Protein AF-A0A354ZHZ9-F1 (afdb_monomer_lite)

Sequence (145 aa):
HIATLGSMESIRPDTGKQEETGAVLSLEALVEPGRGYVSAEKNKRPDQPIGVIPMDSIFTPVERVNYKVENARVGGVTDYDRLVLEVWTFGTMRPKEAVSSAAGMMTDLLRLFINLSQEEEAPEAEAQPVQDKHERVMEMTIEEL

Foldseek 3Di:
DWDDWDFDFDDDPDDPDDDDDRDTDTDTDDDDADDAKDAQVNQDDPPDDPPDRRHIDGNDQWDDKDKDWDFDDDPNDGPDIDIDMDTDGPPPDDPVVVVVVVVVVVVVVVVVVVVVVVVVPPDPPPDDDPPPVVVVVVPDDPVVD

Secondary structure (DSSP, 8-state):
-EEEEEEEE-------S------EEEEEEE-----EEE-HHHH--TTPPTT-----EEE-SEEEEEEEEEEEEETTEEEEEEEEEEEEE-SSS-HHHHHHHHHHHHHHHHHHHHHHHHSS------------HHHHHHSS-GGG-

Radius of gyration: 34.67 Å; chains: 1; bounding box: 53×74×109 Å

Structure (mmCIF, N/CA/C/O backbone):
data_AF-A0A354ZHZ9-F1
#
_entry.id   AF-A0A354ZHZ9-F1
#
loop_
_atom_site.group_PDB
_atom_site.id
_atom_site.type_symbol
_atom_site.label_atom_id
_atom_site.label_alt_id
_atom_site.label_comp_id
_atom_site.label_asym_id
_atom_site.label_entity_id
_atom_site.label_seq_id
_atom_site.pdbx_PDB_ins_code
_atom_site.Cartn_x
_atom_site.Cartn_y
_atom_site.Cartn_z
_atom_site.occupancy
_atom_site.B_iso_or_equiv
_atom_site.auth_seq_id
_atom_site.auth_comp_id
_atom_site.auth_asym_id
_atom_site.auth_atom_id
_atom_site.pdbx_PDB_model_num
ATOM 1 N N . HIS A 1 1 ? 7.185 -11.133 -14.084 1.00 41.47 1 HIS A N 1
ATOM 2 C CA . HIS A 1 1 ? 6.244 -11.311 -15.209 1.00 41.47 1 HIS A CA 1
ATOM 3 C C . HIS A 1 1 ? 6.557 -10.213 -16.212 1.00 41.47 1 HIS A C 1
ATOM 5 O O . HIS A 1 1 ? 6.549 -9.058 -15.820 1.00 41.47 1 HIS A O 1
ATOM 11 N N . ILE A 1 2 ? 6.903 -10.543 -17.458 1.00 33.69 2 ILE A N 1
ATOM 12 C CA . ILE A 1 2 ? 7.107 -9.524 -18.498 1.00 33.69 2 ILE A CA 1
ATOM 13 C C . ILE A 1 2 ? 5.714 -9.112 -18.980 1.00 33.69 2 ILE A C 1
ATOM 15 O O . ILE A 1 2 ? 4.947 -9.966 -19.425 1.00 33.69 2 ILE A O 1
ATOM 19 N N . ALA A 1 3 ? 5.354 -7.843 -18.794 1.00 39.28 3 ALA A N 1
ATOM 20 C CA . ALA A 1 3 ? 4.105 -7.292 -19.298 1.00 39.28 3 ALA A CA 1
ATOM 21 C C . ALA A 1 3 ? 4.392 -6.655 -20.667 1.00 39.28 3 ALA A C 1
ATOM 23 O O . ALA A 1 3 ? 4.913 -5.551 -20.774 1.00 39.28 3 ALA A O 1
ATOM 24 N N . THR A 1 4 ? 4.079 -7.400 -21.716 1.00 42.09 4 THR A N 1
ATOM 25 C CA . THR A 1 4 ? 4.127 -7.005 -23.133 1.00 42.09 4 THR A CA 1
ATOM 26 C C . THR A 1 4 ? 2.685 -6.661 -23.557 1.00 42.09 4 THR A C 1
ATOM 28 O O . THR A 1 4 ? 1.767 -7.301 -23.053 1.00 42.09 4 THR A O 1
ATOM 31 N N . LEU A 1 5 ? 2.306 -5.738 -24.448 1.00 42.00 5 LEU A N 1
ATOM 32 C CA . LEU A 1 5 ? 2.907 -4.713 -25.313 1.00 42.00 5 LEU A CA 1
ATOM 33 C C . LEU A 1 5 ? 1.776 -3.678 -25.476 1.00 42.00 5 LEU A C 1
ATOM 35 O O . LEU A 1 5 ? 0.655 -4.060 -25.816 1.00 42.00 5 LEU A O 1
ATOM 39 N N . GLY A 1 6 ? 2.035 -2.394 -25.255 1.00 43.81 6 GLY A N 1
ATOM 40 C CA . GLY A 1 6 ? 1.110 -1.346 -25.687 1.00 43.81 6 GLY A CA 1
ATOM 41 C C . GLY A 1 6 ? 1.560 -0.821 -27.044 1.00 43.81 6 GLY A C 1
ATOM 42 O O . GLY A 1 6 ? 2.564 -0.119 -27.103 1.00 43.81 6 GLY A O 1
ATOM 43 N N . SER A 1 7 ? 0.856 -1.147 -28.131 1.00 42.12 7 SER A N 1
ATOM 44 C CA . SER A 1 7 ? 1.023 -0.435 -29.403 1.00 42.12 7 SER A CA 1
ATOM 45 C C . SER A 1 7 ? 0.154 0.818 -29.354 1.00 42.12 7 SER A C 1
ATOM 47 O O . SER A 1 7 ? -1.070 0.725 -29.457 1.00 42.12 7 SER A O 1
ATOM 49 N N . MET A 1 8 ? 0.768 1.982 -29.153 1.00 50.28 8 MET A N 1
ATOM 50 C CA . MET A 1 8 ? 0.054 3.256 -29.215 1.00 50.28 8 MET A CA 1
ATOM 51 C C . MET A 1 8 ? 0.346 3.911 -30.562 1.00 50.28 8 MET A C 1
ATOM 53 O O . MET A 1 8 ? 1.458 4.376 -30.810 1.00 50.28 8 MET A O 1
ATOM 57 N N . GLU A 1 9 ? -0.654 3.934 -31.440 1.00 43.75 9 GLU A N 1
ATOM 58 C CA . GLU A 1 9 ? -0.612 4.729 -32.663 1.00 43.75 9 GLU A CA 1
ATOM 59 C C . GLU A 1 9 ? -0.908 6.188 -32.291 1.00 43.75 9 GLU A C 1
ATOM 61 O O . GLU A 1 9 ? -1.989 6.522 -31.802 1.00 43.75 9 GLU A O 1
ATOM 66 N N . SER A 1 10 ? 0.090 7.059 -32.436 1.00 44.00 10 SER A N 1
ATOM 67 C CA . SER A 1 10 ? -0.062 8.483 -32.143 1.00 44.00 10 SER A CA 1
ATOM 68 C C . SER A 1 10 ? -0.716 9.181 -33.330 1.00 44.00 10 SER A C 1
ATOM 70 O O . SER A 1 10 ? -0.060 9.466 -34.330 1.00 44.00 10 SER A O 1
ATOM 72 N N . ILE A 1 11 ? -2.007 9.492 -33.213 1.00 49.97 11 ILE A N 1
ATOM 73 C CA . ILE A 1 11 ? -2.666 10.457 -34.095 1.00 49.97 11 ILE A CA 1
ATOM 74 C C . ILE A 1 11 ? -2.484 11.830 -33.445 1.00 49.97 11 ILE A C 1
ATOM 76 O O . ILE A 1 11 ? -3.142 12.139 -32.453 1.00 49.97 11 ILE A O 1
ATOM 80 N N . ARG A 1 12 ? -1.563 12.653 -33.963 1.00 47.69 12 ARG A N 1
ATOM 81 C CA . ARG A 1 12 ? -1.418 14.051 -33.520 1.00 47.69 12 ARG A CA 1
ATOM 82 C C . ARG A 1 12 ? -2.640 14.863 -33.970 1.00 47.69 12 ARG A C 1
ATOM 84 O O . ARG A 1 12 ? -2.844 14.977 -35.179 1.00 47.69 12 ARG A O 1
ATOM 91 N N . PRO A 1 13 ? -3.407 15.498 -33.067 1.00 51.00 13 PRO A N 1
ATOM 92 C CA . PRO A 1 13 ? -4.312 16.561 -33.455 1.00 51.00 13 PRO A CA 1
ATOM 93 C C . PRO A 1 13 ? -3.529 17.882 -33.493 1.00 51.00 13 PRO A C 1
ATOM 95 O O . PRO A 1 13 ? -2.846 18.234 -32.536 1.00 51.00 13 PRO A O 1
ATOM 98 N N . ASP A 1 14 ? -3.657 18.601 -34.605 1.00 54.22 14 ASP A N 1
ATOM 99 C CA . ASP A 1 14 ? -3.269 20.007 -34.785 1.00 54.22 14 ASP A CA 1
ATOM 100 C C . ASP A 1 14 ? -1.780 20.344 -34.981 1.00 54.22 14 ASP A C 1
ATOM 102 O O . ASP A 1 14 ? -1.116 20.946 -34.146 1.00 54.22 14 ASP A O 1
ATOM 106 N N . THR A 1 15 ? -1.260 20.079 -36.176 1.00 47.22 15 THR A N 1
ATOM 107 C CA . THR A 1 15 ? -0.337 21.042 -36.801 1.00 47.22 15 THR A CA 1
ATOM 108 C C . THR A 1 15 ? -0.547 21.001 -38.309 1.00 47.22 15 THR A C 1
ATOM 110 O O . THR A 1 15 ? -0.302 19.981 -38.941 1.00 47.22 15 THR A O 1
ATOM 113 N N . GLY A 1 16 ? -1.035 22.102 -38.890 1.00 50.16 16 GLY A N 1
ATOM 114 C CA . GLY A 1 16 ? -1.375 22.253 -40.314 1.00 50.16 16 GLY A CA 1
ATOM 115 C C . GLY A 1 16 ? -0.190 22.215 -41.291 1.00 50.16 16 GLY A C 1
ATOM 116 O O . GLY A 1 16 ? -0.054 23.103 -42.129 1.00 50.16 16 GLY A O 1
ATOM 117 N N . LYS A 1 17 ? 0.679 21.205 -41.198 1.00 49.00 17 LYS A N 1
ATOM 118 C CA . LYS A 1 17 ? 1.720 20.900 -42.185 1.00 49.00 17 LYS A CA 1
ATOM 119 C C . LYS A 1 17 ? 1.506 19.484 -42.713 1.00 49.00 17 LYS A C 1
ATOM 121 O O . LYS A 1 17 ? 1.313 18.559 -41.932 1.00 49.00 17 LYS A O 1
ATOM 126 N N . GLN A 1 18 ? 1.492 19.367 -44.041 1.00 47.84 18 GLN A N 1
ATOM 127 C CA . GLN A 1 18 ? 1.270 18.118 -44.762 1.00 47.84 18 GLN A CA 1
ATOM 128 C C . GLN A 1 18 ? 2.308 17.045 -44.404 1.00 47.84 18 GLN A C 1
ATOM 130 O O . GLN A 1 18 ? 3.459 17.347 -44.099 1.00 47.84 18 GLN A O 1
ATOM 135 N N . GLU A 1 19 ? 1.797 15.818 -44.426 1.00 56.41 19 GLU A N 1
ATOM 136 C CA . GLU A 1 19 ? 2.334 14.513 -44.046 1.00 56.41 19 GLU A CA 1
ATOM 137 C C . GLU A 1 19 ? 3.831 14.270 -44.277 1.00 56.41 19 GLU A C 1
ATOM 139 O O . GLU A 1 19 ? 4.340 14.445 -45.378 1.00 56.41 19 GLU A O 1
ATOM 144 N N . GLU A 1 20 ? 4.476 13.680 -43.265 1.00 46.91 20 GLU A N 1
ATOM 145 C CA . GLU A 1 20 ? 5.309 12.496 -43.484 1.00 46.91 20 GLU A CA 1
ATOM 146 C C . GLU A 1 20 ? 5.337 11.605 -42.224 1.00 46.91 20 GLU A C 1
ATOM 148 O O . GLU A 1 20 ? 5.800 12.001 -41.156 1.00 46.91 20 GLU A O 1
ATOM 153 N N . THR A 1 21 ? 4.904 10.357 -42.428 1.00 51.28 21 THR A N 1
ATOM 154 C CA . THR A 1 21 ? 5.194 9.135 -41.655 1.00 51.28 21 THR A CA 1
ATOM 155 C C . THR A 1 21 ? 4.390 8.875 -40.373 1.00 51.28 21 THR A C 1
ATOM 157 O O . THR A 1 21 ? 4.634 9.448 -39.312 1.00 51.28 21 THR A O 1
ATOM 160 N N . GLY A 1 22 ? 3.481 7.896 -40.454 1.00 61.34 22 GLY A N 1
ATOM 161 C CA . GLY A 1 22 ? 2.920 7.216 -39.286 1.00 61.34 22 GLY A CA 1
ATOM 162 C C . GLY A 1 22 ? 4.043 6.605 -38.444 1.00 61.34 22 GLY A C 1
ATOM 163 O O . GLY A 1 22 ? 4.742 5.693 -38.884 1.00 61.34 22 GLY A O 1
ATOM 164 N N . ALA A 1 23 ? 4.255 7.150 -37.247 1.00 66.06 23 ALA A N 1
ATOM 165 C CA . ALA A 1 23 ? 5.277 6.688 -36.319 1.00 66.06 23 ALA A CA 1
ATOM 166 C C . ALA A 1 23 ? 4.702 5.580 -35.427 1.00 66.06 23 ALA A C 1
ATOM 168 O O . ALA A 1 23 ? 3.772 5.813 -34.655 1.00 66.06 23 ALA A O 1
ATOM 169 N N . VAL A 1 24 ? 5.274 4.378 -35.518 1.00 72.31 24 VAL A N 1
ATOM 170 C CA . VAL A 1 24 ? 4.917 3.244 -34.658 1.00 72.31 24 VAL A CA 1
ATOM 171 C C . VAL A 1 24 ? 5.767 3.301 -33.390 1.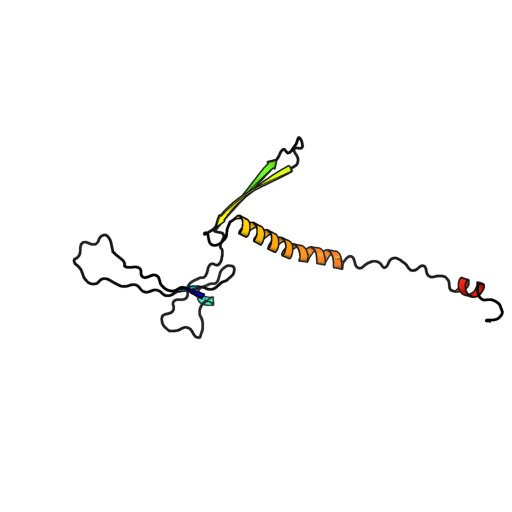00 72.31 24 VAL A C 1
ATOM 173 O O . VAL A 1 24 ? 6.989 3.163 -33.453 1.00 72.31 24 VAL A O 1
ATOM 176 N N . LEU A 1 25 ? 5.128 3.500 -32.235 1.00 77.38 25 LEU A N 1
ATOM 177 C CA . LEU A 1 25 ? 5.774 3.409 -30.926 1.00 77.38 25 LEU A CA 1
ATOM 178 C C . LEU A 1 25 ? 5.576 1.999 -30.355 1.00 77.38 25 LEU A C 1
ATOM 180 O O . LEU A 1 25 ? 4.447 1.582 -30.098 1.00 77.38 25 LEU A O 1
ATOM 184 N N . SER A 1 26 ? 6.680 1.287 -30.135 1.00 80.31 26 SER A N 1
ATOM 185 C CA . SER A 1 26 ? 6.703 -0.015 -29.465 1.00 80.31 26 SER A CA 1
ATOM 186 C C . SER A 1 26 ? 7.424 0.120 -28.129 1.00 80.31 26 SER A C 1
ATOM 188 O O . SER A 1 26 ? 8.578 0.548 -28.098 1.00 80.31 26 SER A O 1
ATOM 190 N N . LEU A 1 27 ? 6.750 -0.239 -27.035 1.00 82.69 27 LEU A N 1
ATOM 191 C CA . LEU A 1 27 ? 7.291 -0.175 -25.679 1.00 82.69 27 LEU A CA 1
ATOM 192 C C . LEU A 1 27 ? 7.153 -1.531 -24.986 1.00 82.69 27 LEU A C 1
ATOM 194 O O . LEU A 1 27 ? 6.083 -2.142 -24.992 1.00 82.69 27 LEU A O 1
ATOM 198 N N . GLU A 1 28 ? 8.240 -1.970 -24.361 1.00 84.12 28 GLU A N 1
ATOM 199 C CA . GLU A 1 28 ? 8.285 -3.144 -23.496 1.00 84.12 28 GLU A CA 1
ATOM 200 C C . GLU A 1 28 ? 8.637 -2.693 -22.077 1.00 84.12 28 GLU A C 1
ATOM 202 O O . GLU A 1 28 ? 9.556 -1.895 -21.884 1.00 84.12 28 GLU A O 1
ATOM 207 N N . ALA A 1 29 ? 7.884 -3.173 -21.088 1.00 85.50 29 ALA A N 1
ATOM 208 C CA . ALA A 1 29 ? 8.074 -2.812 -19.691 1.00 85.50 29 ALA A CA 1
ATOM 209 C C . ALA A 1 29 ? 8.246 -4.064 -18.828 1.00 85.50 29 ALA A C 1
ATOM 211 O O . ALA A 1 29 ? 7.488 -5.034 -18.921 1.00 85.50 29 ALA A O 1
ATOM 212 N N . LEU A 1 30 ? 9.236 -4.021 -17.938 1.00 85.25 30 LEU A N 1
ATOM 213 C CA . LEU A 1 30 ? 9.426 -5.044 -16.921 1.00 85.25 30 LEU A CA 1
ATOM 214 C C . LEU A 1 30 ? 8.594 -4.688 -15.684 1.00 85.25 30 LEU A C 1
ATOM 216 O O . LEU A 1 30 ? 8.745 -3.603 -15.128 1.00 85.25 30 LEU A O 1
ATOM 220 N N . VAL A 1 31 ? 7.730 -5.608 -15.247 1.00 85.12 31 VAL A N 1
ATOM 221 C CA . VAL A 1 31 ? 6.905 -5.437 -14.044 1.00 85.12 31 VAL A CA 1
ATOM 222 C C . VAL A 1 31 ? 7.280 -6.496 -13.012 1.00 85.12 31 VAL A C 1
ATOM 224 O O . VAL A 1 31 ? 7.197 -7.706 -13.257 1.00 85.12 31 VAL A O 1
ATOM 227 N N . GLU A 1 32 ? 7.670 -6.031 -11.831 1.00 85.62 32 GLU A N 1
ATOM 228 C CA . GLU A 1 32 ? 8.102 -6.872 -10.716 1.00 85.62 32 GLU A CA 1
ATOM 229 C C . GLU A 1 32 ? 7.304 -6.531 -9.451 1.00 85.62 32 GLU A C 1
ATOM 231 O O . GLU A 1 32 ? 6.936 -5.374 -9.251 1.00 85.62 32 GLU A O 1
ATOM 236 N N . PRO A 1 33 ? 6.987 -7.513 -8.590 1.00 85.62 33 PRO A N 1
ATOM 237 C CA . PRO A 1 33 ? 6.418 -7.224 -7.285 1.00 85.62 33 PRO A CA 1
ATOM 238 C C . PRO A 1 33 ? 7.492 -6.619 -6.375 1.00 85.62 33 PRO A C 1
ATOM 240 O O . PRO A 1 33 ? 8.612 -7.119 -6.292 1.00 85.62 33 PRO A O 1
ATOM 243 N N . GLY A 1 34 ? 7.130 -5.574 -5.642 1.00 87.00 34 GLY A N 1
ATOM 244 C CA . GLY A 1 34 ? 8.022 -4.902 -4.705 1.00 87.00 34 GLY A CA 1
ATOM 245 C C . GLY A 1 34 ? 7.256 -4.304 -3.534 1.00 87.00 34 GLY A C 1
ATOM 246 O O . GLY A 1 34 ? 6.042 -4.474 -3.406 1.00 87.00 34 GLY A O 1
ATOM 247 N N . ARG A 1 35 ? 7.973 -3.611 -2.650 1.00 86.50 35 ARG A N 1
ATOM 248 C CA . ARG A 1 35 ? 7.392 -2.861 -1.531 1.00 86.50 35 ARG A CA 1
ATOM 249 C C . ARG A 1 35 ? 8.035 -1.485 -1.455 1.00 86.50 35 ARG A C 1
ATOM 251 O O . ARG A 1 35 ? 9.247 -1.360 -1.603 1.00 86.50 35 ARG A O 1
ATOM 258 N N . GLY A 1 36 ? 7.222 -0.469 -1.179 1.00 87.56 36 GLY A N 1
ATOM 259 C CA . GLY A 1 36 ? 7.696 0.902 -1.015 1.00 87.56 36 GLY A CA 1
ATOM 260 C C . GLY A 1 36 ? 8.157 1.530 -2.329 1.00 87.56 36 GLY A C 1
ATOM 261 O O . GLY A 1 36 ? 7.450 1.466 -3.332 1.00 87.56 36 GLY A O 1
ATOM 262 N N . TYR A 1 37 ? 9.323 2.165 -2.300 1.00 91.62 37 TYR A N 1
ATOM 263 C CA . TYR A 1 37 ? 9.884 2.926 -3.411 1.00 91.62 37 TYR A CA 1
ATOM 264 C C . TYR A 1 37 ? 11.286 2.426 -3.747 1.00 91.62 37 TYR A C 1
ATOM 266 O O . TYR A 1 37 ? 12.116 2.244 -2.850 1.00 91.62 37 TYR A O 1
ATOM 274 N N . VAL A 1 38 ? 11.567 2.251 -5.035 1.00 92.00 38 VAL A N 1
ATOM 275 C CA . VAL A 1 38 ? 12.902 1.927 -5.541 1.00 92.00 38 VAL A CA 1
ATOM 276 C C . VAL A 1 38 ? 13.263 2.941 -6.613 1.00 92.00 38 VAL A C 1
ATOM 278 O O . VAL A 1 38 ? 12.510 3.134 -7.560 1.00 92.00 38 VAL A O 1
ATOM 281 N N . SER A 1 39 ? 14.404 3.608 -6.456 1.00 93.56 39 SER A N 1
ATOM 282 C CA . SER A 1 39 ? 14.855 4.596 -7.431 1.00 93.56 39 SER A CA 1
ATOM 283 C C . SER A 1 39 ? 15.379 3.944 -8.711 1.00 93.56 39 SER A C 1
ATOM 285 O O . SER A 1 39 ? 15.884 2.820 -8.687 1.00 93.56 39 SER A O 1
ATOM 287 N N . ALA A 1 40 ? 15.371 4.698 -9.806 1.00 91.00 40 ALA A N 1
ATOM 288 C CA . ALA A 1 40 ? 15.911 4.303 -11.099 1.00 91.00 40 ALA A CA 1
ATOM 289 C C . ALA A 1 40 ? 17.368 3.827 -10.991 1.00 91.00 40 ALA A C 1
ATOM 291 O O . ALA A 1 40 ? 17.738 2.822 -11.588 1.00 91.00 40 ALA A O 1
ATOM 292 N N . GLU A 1 41 ? 18.189 4.484 -10.164 1.00 89.62 41 GLU A N 1
ATOM 293 C CA . GLU A 1 41 ? 19.576 4.063 -9.917 1.00 89.62 41 GLU A CA 1
ATOM 294 C C . GLU A 1 41 ? 19.675 2.654 -9.321 1.00 89.62 41 GLU A C 1
ATOM 296 O O . GLU A 1 41 ? 20.549 1.888 -9.713 1.00 89.62 41 GLU A O 1
ATOM 301 N N . LYS A 1 42 ? 18.769 2.285 -8.406 1.00 89.00 42 LYS A N 1
ATOM 302 C CA . LYS A 1 42 ? 18.733 0.937 -7.816 1.00 89.00 42 LYS A CA 1
ATOM 303 C C . LYS A 1 42 ? 18.142 -0.106 -8.764 1.00 89.00 42 LYS A C 1
ATOM 305 O O . LYS A 1 42 ? 18.443 -1.284 -8.615 1.00 89.00 42 LYS A O 1
ATOM 310 N N . ASN A 1 43 ? 17.333 0.327 -9.727 1.00 88.00 43 ASN A N 1
ATOM 311 C CA . ASN A 1 43 ? 16.783 -0.532 -10.772 1.00 88.00 43 ASN A CA 1
ATOM 312 C C . ASN A 1 43 ? 17.783 -0.816 -11.906 1.00 88.00 43 ASN A C 1
ATOM 314 O O . ASN A 1 43 ? 17.533 -1.699 -12.726 1.00 88.00 43 ASN A O 1
ATOM 318 N N . LYS A 1 44 ? 18.922 -0.109 -11.968 1.00 87.69 44 LYS A N 1
ATOM 319 C CA . LYS A 1 44 ? 19.985 -0.412 -12.936 1.00 87.69 44 LYS A CA 1
ATOM 320 C C . LYS A 1 44 ? 20.586 -1.777 -12.642 1.00 87.69 44 LYS A C 1
ATOM 322 O O . LYS A 1 44 ? 21.069 -2.034 -11.540 1.00 87.69 44 LYS A O 1
ATOM 327 N N . ARG A 1 45 ? 20.632 -2.624 -13.666 1.00 85.31 45 ARG A N 1
ATOM 328 C CA . ARG A 1 45 ? 21.285 -3.929 -13.589 1.00 85.31 45 ARG A CA 1
ATOM 329 C C . ARG A 1 45 ? 22.582 -3.937 -14.401 1.00 85.31 45 ARG A C 1
ATOM 331 O O . ARG A 1 45 ? 22.606 -3.367 -15.493 1.00 85.31 45 ARG A O 1
ATOM 338 N N . PRO A 1 46 ? 23.656 -4.574 -13.902 1.00 83.94 46 PRO A N 1
ATOM 339 C CA . PRO A 1 46 ? 24.935 -4.624 -14.612 1.00 83.94 46 PRO A CA 1
ATOM 340 C C . PRO A 1 46 ? 24.853 -5.427 -15.919 1.00 83.94 46 PRO A C 1
ATOM 342 O O . PRO A 1 46 ? 25.646 -5.199 -16.824 1.00 83.94 46 PRO A O 1
ATOM 345 N N . ASP A 1 47 ? 23.887 -6.341 -16.024 1.00 87.19 47 ASP A N 1
ATOM 346 C CA . ASP A 1 47 ? 23.611 -7.192 -17.182 1.00 87.19 47 ASP A CA 1
ATOM 347 C C . ASP A 1 47 ? 22.532 -6.623 -18.127 1.00 87.19 47 ASP A C 1
ATOM 349 O O . ASP A 1 47 ? 22.069 -7.335 -19.019 1.00 87.19 47 ASP A O 1
ATOM 353 N N . GLN A 1 48 ? 22.105 -5.361 -17.961 1.00 85.75 48 GLN A N 1
ATOM 354 C CA . GLN A 1 48 ? 21.030 -4.808 -18.791 1.00 85.75 48 GLN A CA 1
ATOM 355 C C . GLN A 1 48 ? 21.483 -4.558 -20.247 1.00 85.75 48 GLN A C 1
ATOM 357 O O . GLN A 1 48 ? 22.562 -3.995 -20.467 1.00 85.75 48 GLN A O 1
ATOM 362 N N . PRO A 1 49 ? 20.658 -4.904 -21.254 1.00 85.56 49 PRO A N 1
ATOM 363 C CA . PRO A 1 49 ? 20.919 -4.548 -22.643 1.00 85.56 49 PRO A CA 1
ATOM 364 C C . PRO A 1 49 ? 21.003 -3.033 -22.859 1.00 85.56 49 PRO A C 1
ATOM 366 O O . PRO A 1 49 ? 20.383 -2.233 -22.151 1.00 85.56 49 PRO A O 1
ATOM 369 N N . ILE A 1 50 ? 21.727 -2.635 -23.904 1.00 83.94 50 ILE A N 1
ATOM 370 C CA . ILE A 1 50 ? 21.748 -1.244 -24.364 1.00 83.94 50 ILE A CA 1
ATOM 371 C C . ILE A 1 50 ? 20.344 -0.868 -24.853 1.00 83.94 50 ILE A C 1
ATOM 373 O O . ILE A 1 50 ? 19.731 -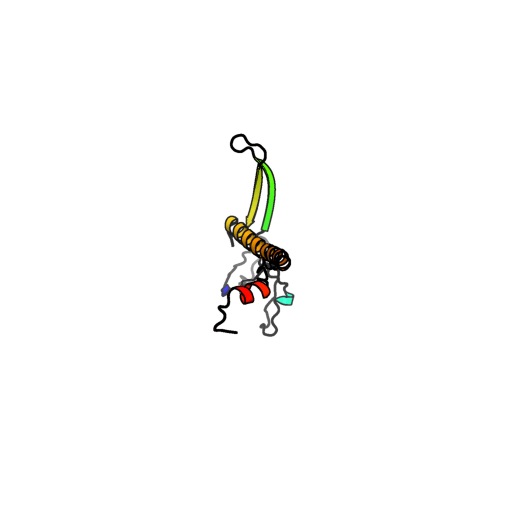1.611 -25.616 1.00 83.94 50 ILE A O 1
ATOM 377 N N . GLY A 1 51 ? 19.851 0.295 -24.425 1.00 85.00 51 GLY A N 1
ATOM 378 C CA . GLY A 1 51 ? 18.519 0.797 -24.783 1.00 85.00 51 GLY A CA 1
ATOM 379 C C . GLY A 1 51 ? 17.455 0.618 -23.696 1.00 85.00 51 GLY A C 1
ATOM 380 O O . GLY A 1 51 ? 16.346 1.114 -23.865 1.00 85.00 51 GLY A O 1
ATOM 381 N N . VAL A 1 52 ? 17.782 -0.019 -22.566 1.00 88.75 52 VAL A N 1
ATOM 382 C CA . VAL A 1 52 ? 16.898 -0.053 -21.391 1.00 88.75 52 VAL A CA 1
ATOM 383 C C . VAL A 1 52 ? 17.008 1.260 -20.616 1.00 88.75 52 VAL A C 1
ATOM 385 O O . VAL A 1 52 ? 18.102 1.678 -20.229 1.00 88.75 52 VAL A O 1
ATOM 388 N N . ILE A 1 53 ? 15.865 1.901 -20.372 1.00 89.62 53 ILE A N 1
ATOM 389 C CA . ILE A 1 53 ? 15.768 3.117 -19.562 1.00 89.62 53 ILE A CA 1
ATOM 390 C C . ILE A 1 53 ? 15.277 2.714 -18.165 1.00 89.62 53 ILE A C 1
ATOM 392 O O . ILE A 1 53 ? 14.121 2.308 -18.031 1.00 89.62 53 ILE A O 1
ATOM 396 N N . PRO A 1 54 ? 16.121 2.795 -17.122 1.00 90.12 54 PRO A N 1
ATOM 397 C CA . PRO A 1 54 ? 15.679 2.537 -15.761 1.00 90.12 54 PRO A CA 1
ATOM 398 C C . PRO A 1 54 ? 14.748 3.662 -15.299 1.00 90.12 54 PRO A C 1
ATOM 400 O O . PRO A 1 54 ? 15.039 4.842 -15.486 1.00 90.12 54 PRO A O 1
ATOM 403 N N . MET A 1 55 ? 13.644 3.281 -14.667 1.00 90.38 55 MET A N 1
ATOM 404 C CA . MET A 1 55 ? 12.629 4.189 -14.129 1.00 90.38 55 MET A CA 1
ATOM 405 C C . MET A 1 55 ? 12.489 3.963 -12.627 1.00 90.38 55 MET A C 1
ATOM 407 O O . MET A 1 55 ? 12.858 2.900 -12.131 1.00 90.38 55 MET A O 1
ATOM 411 N N . ASP A 1 56 ? 11.953 4.939 -11.898 1.00 91.56 56 ASP A N 1
ATOM 412 C CA . ASP A 1 56 ? 11.597 4.744 -10.494 1.00 91.56 56 ASP A CA 1
ATOM 413 C C . ASP A 1 56 ? 10.393 3.795 -10.372 1.00 91.56 56 ASP A C 1
ATOM 415 O O . ASP A 1 56 ? 9.425 3.891 -11.130 1.00 91.56 56 ASP A O 1
ATOM 419 N N . SER A 1 57 ? 10.430 2.897 -9.389 1.00 91.81 57 SER A N 1
ATOM 420 C CA . SER A 1 57 ? 9.351 1.955 -9.101 1.00 91.81 57 SER A CA 1
ATOM 421 C C . SER A 1 57 ? 8.624 2.346 -7.820 1.00 91.81 57 SER A C 1
ATOM 423 O O . SER A 1 57 ? 9.205 2.365 -6.732 1.00 91.81 57 SER A O 1
ATOM 425 N N . ILE A 1 58 ? 7.325 2.618 -7.945 1.00 90.88 58 ILE A N 1
ATOM 426 C CA . ILE A 1 58 ? 6.425 2.918 -6.831 1.00 90.88 58 ILE A CA 1
ATOM 427 C C . ILE A 1 58 ? 5.511 1.709 -6.616 1.00 90.88 58 ILE A C 1
ATOM 429 O O . ILE A 1 58 ? 4.629 1.428 -7.422 1.00 90.88 58 ILE A O 1
ATOM 433 N N . PHE A 1 59 ? 5.709 1.002 -5.504 1.00 88.56 59 PHE A N 1
ATOM 434 C CA . PHE A 1 59 ? 4.965 -0.207 -5.140 1.00 88.56 59 PHE A CA 1
ATOM 435 C C . PHE A 1 59 ? 3.907 0.052 -4.056 1.00 88.56 59 PHE A C 1
ATOM 437 O O . PHE A 1 59 ? 3.629 -0.827 -3.237 1.00 88.56 59 PHE A O 1
ATOM 444 N N . THR A 1 60 ? 3.333 1.262 -4.003 1.00 88.62 60 THR A N 1
ATOM 445 C CA . THR A 1 60 ? 2.224 1.568 -3.085 1.00 88.62 60 THR A CA 1
ATOM 446 C C . THR A 1 60 ? 0.875 1.435 -3.796 1.00 88.62 60 THR A C 1
ATOM 448 O O . THR A 1 60 ? 0.605 2.175 -4.741 1.00 88.62 60 THR A O 1
ATOM 451 N N . PRO A 1 61 ? -0.002 0.509 -3.366 1.00 88.62 61 PRO A N 1
ATOM 452 C CA . PRO A 1 61 ? -1.347 0.390 -3.929 1.00 88.62 61 PRO A CA 1
ATOM 453 C C . PRO A 1 61 ? -2.332 1.426 -3.353 1.00 88.62 61 PRO A C 1
ATOM 455 O O . PRO A 1 61 ? -3.441 1.575 -3.872 1.00 88.62 61 PRO A O 1
ATOM 458 N N . VAL A 1 62 ? -1.942 2.130 -2.283 1.00 91.88 62 VAL A N 1
ATOM 459 C CA . VAL A 1 62 ? -2.744 3.150 -1.593 1.00 91.88 62 VAL A CA 1
ATOM 460 C C . VAL A 1 62 ? -2.214 4.537 -1.952 1.00 91.88 62 VAL A C 1
ATOM 462 O O . VAL A 1 62 ? -1.020 4.799 -1.806 1.00 91.88 62 VAL A O 1
ATOM 465 N N . GLU A 1 63 ? -3.110 5.411 -2.405 1.00 91.00 63 GLU A N 1
ATOM 466 C CA . GLU A 1 63 ? -2.807 6.789 -2.806 1.00 91.00 63 GLU A CA 1
ATOM 467 C C . GLU A 1 63 ? -2.961 7.760 -1.635 1.00 91.00 63 GLU A C 1
ATOM 469 O O . GLU A 1 63 ? -2.104 8.605 -1.384 1.00 91.00 63 GLU A O 1
ATOM 474 N N . ARG A 1 64 ? -4.074 7.637 -0.907 1.00 92.38 64 ARG A N 1
ATOM 475 C CA . ARG A 1 64 ? -4.436 8.560 0.166 1.00 92.38 64 ARG A CA 1
ATOM 476 C C . ARG A 1 64 ? -5.216 7.840 1.252 1.00 92.38 64 ARG A C 1
ATOM 478 O O . ARG A 1 64 ? -5.994 6.928 0.968 1.00 92.38 64 ARG A O 1
ATOM 485 N N . VAL A 1 65 ? -5.042 8.299 2.487 1.00 94.44 65 VAL A N 1
ATOM 486 C CA . VAL A 1 65 ? -5.841 7.891 3.643 1.00 94.44 65 VAL A CA 1
ATOM 487 C C . VAL A 1 65 ? -6.194 9.130 4.457 1.00 94.44 65 VAL A C 1
ATOM 489 O O . VAL A 1 65 ? -5.309 9.917 4.777 1.00 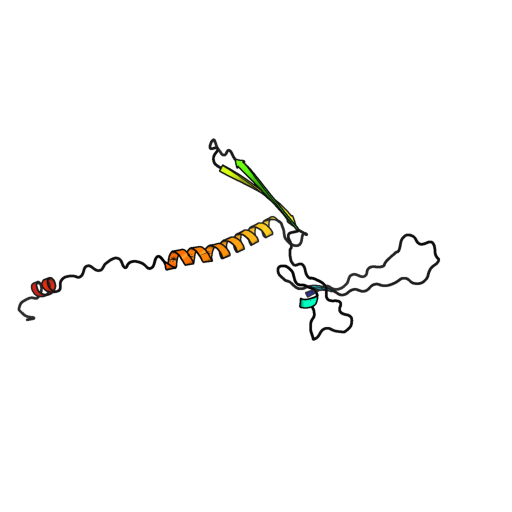94.44 65 VAL A O 1
ATOM 492 N N . ASN A 1 66 ? -7.467 9.273 4.815 1.00 96.25 66 ASN A N 1
ATOM 493 C CA . ASN A 1 66 ? -7.944 10.242 5.796 1.00 96.25 66 ASN A CA 1
ATOM 494 C C . ASN A 1 66 ? -8.605 9.498 6.959 1.00 96.25 66 ASN A C 1
ATOM 496 O O . ASN A 1 66 ? -9.184 8.426 6.772 1.00 96.25 66 ASN A O 1
ATOM 500 N N . TYR A 1 67 ? -8.552 10.084 8.154 1.00 96.19 67 TYR A N 1
ATOM 501 C CA . TYR A 1 67 ? -9.236 9.551 9.326 1.00 96.19 67 TYR A CA 1
ATOM 502 C C . TYR A 1 67 ? -9.948 10.658 10.100 1.00 96.19 67 TYR A C 1
ATOM 504 O O . TYR A 1 67 ? -9.506 11.808 10.117 1.00 96.19 67 TYR A O 1
ATOM 512 N N . LYS A 1 68 ? -11.050 10.296 10.755 1.00 96.38 68 LYS A N 1
ATOM 513 C CA . LYS A 1 68 ? -11.795 11.167 11.664 1.00 96.38 68 LYS A CA 1
ATOM 514 C C . LYS A 1 68 ? -12.285 10.360 12.859 1.00 96.38 68 LYS A C 1
ATOM 516 O O . LYS A 1 68 ? -12.782 9.250 12.685 1.00 96.38 68 LYS A O 1
ATOM 521 N N . VAL A 1 69 ? -12.154 10.928 14.052 1.00 94.88 69 VAL A N 1
ATOM 522 C CA . VAL A 1 69 ? -12.694 10.361 15.292 1.00 94.88 69 VAL A CA 1
ATOM 523 C C . VAL A 1 69 ? -13.898 11.198 15.709 1.00 94.88 69 VAL A C 1
ATOM 525 O O . VAL A 1 69 ? -13.833 12.427 15.714 1.00 94.88 69 VAL A O 1
ATOM 528 N N . GLU A 1 70 ? -15.011 10.536 15.992 1.00 90.81 70 GLU A N 1
ATOM 529 C CA . GLU A 1 70 ? -16.276 11.152 16.388 1.00 90.81 70 GLU A CA 1
ATOM 530 C C . GLU A 1 70 ? -16.829 10.429 17.617 1.00 90.81 70 GLU A C 1
ATOM 532 O O . GLU A 1 70 ? -16.679 9.217 17.728 1.00 90.81 70 GLU A O 1
ATOM 537 N N . ASN A 1 71 ? -17.537 11.126 18.503 1.00 87.25 71 ASN A N 1
ATOM 538 C CA . ASN A 1 71 ? -18.204 10.463 19.624 1.00 87.25 71 ASN A CA 1
ATOM 539 C C . ASN A 1 71 ? -19.377 9.618 19.107 1.00 87.25 71 ASN A C 1
ATOM 541 O O . ASN A 1 71 ? -20.263 10.114 18.403 1.00 87.25 71 ASN A O 1
ATOM 545 N N . ALA A 1 72 ? -19.412 8.349 19.491 1.00 82.44 72 ALA A N 1
ATOM 546 C CA . ALA A 1 72 ? -20.510 7.439 19.230 1.00 82.44 72 ALA A CA 1
ATOM 547 C C . ALA A 1 72 ? -21.372 7.253 20.477 1.00 82.44 72 ALA A C 1
ATOM 549 O O . ALA A 1 72 ? -20.908 6.893 21.556 1.00 82.44 72 ALA A O 1
ATOM 550 N N . ARG A 1 73 ? -22.683 7.418 20.291 1.00 81.56 73 ARG A N 1
ATOM 551 C CA . ARG A 1 73 ? -23.677 6.992 21.271 1.00 81.56 73 ARG A CA 1
ATOM 552 C C . ARG A 1 73 ? -24.225 5.634 20.859 1.00 81.56 73 ARG A C 1
ATOM 554 O O . ARG A 1 73 ? -24.895 5.528 19.834 1.00 81.56 73 ARG A O 1
ATOM 561 N N . VAL A 1 74 ? -23.973 4.610 21.667 1.00 78.31 74 VAL A N 1
ATOM 562 C CA . VAL A 1 74 ? -24.432 3.238 21.411 1.00 78.31 74 VAL A CA 1
ATOM 563 C C . VAL A 1 74 ? -25.312 2.794 22.570 1.00 78.31 74 VAL A C 1
ATOM 565 O O . VAL A 1 74 ? -24.874 2.761 23.715 1.00 78.31 74 VAL A O 1
ATOM 568 N N . GLY A 1 75 ? -26.584 2.492 22.289 1.00 70.50 75 GLY A N 1
ATOM 569 C CA . GLY A 1 75 ? -27.486 1.863 23.264 1.00 70.50 75 GLY A CA 1
ATOM 570 C C . GLY A 1 75 ? -27.715 2.638 24.572 1.00 70.50 75 GLY A C 1
ATOM 571 O O . GLY A 1 75 ? -28.105 2.033 25.561 1.00 70.50 75 GLY A O 1
ATOM 572 N N . GLY A 1 76 ? -27.468 3.953 24.599 1.00 73.31 76 GLY A N 1
ATOM 573 C CA . GLY A 1 76 ? -27.639 4.808 25.783 1.00 73.31 76 GLY A CA 1
ATOM 574 C C . GLY A 1 76 ? -26.336 5.257 26.451 1.00 73.31 76 GLY A C 1
ATOM 575 O O . GLY A 1 76 ? -26.356 6.293 27.112 1.00 73.31 76 GLY A O 1
ATOM 576 N N . VAL A 1 77 ? -25.219 4.568 26.196 1.00 70.88 77 VAL A N 1
ATOM 577 C CA . VAL A 1 77 ? -23.872 4.910 26.687 1.00 70.88 77 VAL A CA 1
ATOM 578 C C . VAL A 1 77 ? -23.182 5.854 25.693 1.00 70.88 77 VAL A C 1
ATOM 580 O O . VAL A 1 77 ? -23.293 5.667 24.477 1.00 70.88 77 VAL A O 1
ATOM 583 N N . THR A 1 78 ? -22.525 6.901 26.197 1.00 69.75 78 THR A N 1
ATOM 584 C CA . THR A 1 78 ? -21.931 7.998 25.401 1.00 69.75 78 THR A CA 1
ATOM 585 C C . THR A 1 78 ? -20.415 7.924 25.240 1.00 69.75 78 THR A C 1
ATOM 587 O O . THR A 1 78 ? -19.851 8.787 24.575 1.00 69.75 78 THR A O 1
ATOM 590 N N . ASP A 1 79 ? -19.767 6.914 25.814 1.00 79.38 79 ASP A N 1
ATOM 591 C CA . ASP A 1 79 ? -18.313 6.923 26.033 1.00 79.38 79 ASP A CA 1
ATOM 592 C C . ASP A 1 79 ? -17.540 6.139 24.961 1.00 79.38 79 ASP A C 1
ATOM 594 O O . ASP A 1 79 ? -16.397 5.742 25.170 1.00 79.38 79 ASP A O 1
ATOM 598 N N . TYR A 1 80 ? -18.174 5.871 23.818 1.00 85.00 80 TYR A N 1
ATOM 599 C CA . TYR A 1 80 ? -17.527 5.193 22.701 1.00 85.00 80 TYR A CA 1
ATOM 600 C C . TYR A 1 80 ? -17.016 6.197 21.677 1.00 85.00 80 TYR A C 1
ATOM 602 O O . TYR A 1 80 ? -17.719 7.136 21.308 1.00 85.00 80 TYR A O 1
ATOM 610 N N . ASP A 1 81 ? -15.842 5.914 21.127 1.00 89.00 81 ASP A N 1
ATOM 611 C CA . ASP A 1 81 ? -15.307 6.618 19.969 1.00 89.00 81 ASP A CA 1
ATOM 612 C C . ASP A 1 81 ? -15.612 5.844 18.682 1.00 89.00 81 ASP A C 1
ATOM 614 O O . ASP A 1 81 ? -15.448 4.624 18.589 1.00 89.00 81 ASP A O 1
ATOM 618 N N . ARG A 1 82 ? -16.046 6.564 17.650 1.00 91.31 82 ARG A N 1
ATOM 619 C CA . ARG A 1 82 ? -16.219 6.074 16.284 1.00 91.31 82 ARG A CA 1
ATOM 620 C C . ARG A 1 82 ? -15.072 6.574 15.423 1.00 91.31 82 ARG A C 1
ATOM 622 O O . ARG A 1 82 ? -14.931 7.771 15.190 1.00 91.31 82 ARG A O 1
ATOM 629 N N . LEU A 1 83 ? -14.316 5.634 14.870 1.00 92.94 83 LEU A N 1
ATOM 630 C CA . LEU A 1 83 ? -13.294 5.903 13.867 1.00 92.94 83 LEU A CA 1
ATOM 631 C C . LEU A 1 83 ? -13.883 5.761 12.458 1.00 92.94 83 LEU A C 1
ATOM 633 O O . LEU A 1 83 ? -14.407 4.707 12.094 1.00 92.94 83 LEU A O 1
ATOM 637 N N . VAL A 1 84 ? -13.774 6.814 11.653 1.00 94.38 84 VAL A N 1
ATOM 638 C CA . VAL A 1 84 ? -14.105 6.813 10.223 1.00 94.38 84 VAL A CA 1
ATOM 639 C C . VAL A 1 84 ? -12.806 6.887 9.428 1.00 94.38 84 VAL A C 1
ATOM 641 O O . VAL A 1 84 ? -12.029 7.821 9.608 1.00 94.38 84 VAL A O 1
ATOM 644 N N . LEU A 1 85 ? -12.576 5.903 8.557 1.00 95.06 85 LEU A N 1
ATOM 645 C CA . LEU A 1 85 ? -11.418 5.829 7.664 1.00 95.06 85 LEU A CA 1
ATOM 646 C C . LEU A 1 85 ? -11.875 5.974 6.213 1.00 95.06 85 LEU A C 1
ATOM 648 O O . LEU A 1 85 ? -12.734 5.222 5.752 1.00 95.06 85 LEU A O 1
ATOM 652 N N . GLU A 1 86 ? -11.261 6.899 5.484 1.00 95.19 86 GLU A N 1
ATOM 653 C CA . GLU A 1 86 ? -11.450 7.068 4.044 1.00 95.19 86 GLU A CA 1
ATOM 654 C C . GLU A 1 86 ? -10.147 6.695 3.337 1.00 95.19 86 GLU A C 1
ATOM 656 O O . GLU A 1 86 ? -9.094 7.265 3.620 1.00 95.19 86 GLU A O 1
ATOM 661 N N . VAL A 1 87 ? -10.197 5.710 2.440 1.00 94.69 87 VAL A N 1
ATOM 662 C CA . VAL A 1 87 ? -9.006 5.124 1.810 1.00 94.69 87 VAL A CA 1
ATOM 663 C C . VAL A 1 87 ? -9.186 5.110 0.296 1.00 94.69 87 VAL A C 1
ATOM 665 O O . VAL A 1 87 ? -10.170 4.566 -0.207 1.00 94.69 87 VAL A O 1
ATOM 668 N N . TRP A 1 88 ? -8.211 5.666 -0.423 1.00 94.31 88 TRP A N 1
ATOM 669 C CA . TRP A 1 88 ? -8.164 5.706 -1.885 1.00 94.31 88 TRP A CA 1
ATOM 670 C C . TRP A 1 88 ? -7.052 4.796 -2.406 1.00 94.31 88 TRP A C 1
ATOM 672 O O . TRP A 1 88 ? -5.915 4.849 -1.936 1.00 94.31 88 TRP A O 1
ATOM 682 N N . THR A 1 89 ? -7.386 3.949 -3.379 1.00 92.75 89 THR A N 1
ATOM 683 C CA . THR A 1 89 ? -6.497 2.918 -3.937 1.00 92.75 89 THR A CA 1
ATOM 684 C C . THR A 1 89 ? -6.493 2.974 -5.458 1.00 92.75 89 THR A C 1
ATOM 686 O O . THR A 1 89 ? -7.553 3.169 -6.052 1.00 92.75 89 THR A O 1
ATOM 689 N N . PHE A 1 90 ? -5.363 2.654 -6.091 1.00 85.12 90 PHE A N 1
ATOM 690 C CA . PHE A 1 90 ? -5.217 2.606 -7.557 1.00 85.12 90 PHE A CA 1
ATOM 691 C C . PHE A 1 90 ? -5.848 1.363 -8.224 1.00 85.12 90 PHE A C 1
ATOM 693 O O . PHE A 1 90 ? -5.501 0.997 -9.342 1.00 85.12 90 PHE A O 1
ATOM 700 N N . GLY A 1 91 ? -6.759 0.667 -7.536 1.00 80.56 91 GLY A N 1
ATOM 701 C CA . GLY A 1 91 ? -7.482 -0.497 -8.063 1.00 80.56 91 GLY A CA 1
ATOM 702 C C . GLY A 1 91 ? -6.713 -1.824 -8.033 1.00 80.56 91 GLY A C 1
ATOM 703 O O . GLY A 1 91 ? -7.327 -2.875 -8.184 1.00 80.56 91 GLY A O 1
ATOM 704 N N . THR A 1 92 ? -5.405 -1.810 -7.762 1.00 85.25 92 THR A N 1
ATOM 705 C CA . THR A 1 92 ? -4.580 -3.023 -7.586 1.00 85.25 92 THR A CA 1
ATOM 706 C C . THR A 1 92 ? -4.883 -3.787 -6.292 1.00 85.25 92 THR A C 1
ATOM 708 O O . THR A 1 92 ? -4.570 -4.970 -6.186 1.00 85.25 92 THR A O 1
ATOM 711 N N . MET A 1 93 ? -5.508 -3.133 -5.310 1.00 88.38 93 MET A N 1
ATOM 712 C CA . MET A 1 93 ? -5.925 -3.714 -4.033 1.00 88.38 93 MET A CA 1
ATOM 713 C C . MET A 1 93 ? -7.216 -3.043 -3.566 1.00 88.38 93 MET A C 1
ATOM 715 O O . MET A 1 93 ? -7.360 -1.829 -3.708 1.00 88.38 93 MET A O 1
ATOM 719 N N . ARG A 1 94 ? -8.155 -3.800 -2.982 1.00 93.19 94 ARG A N 1
ATOM 720 C CA . ARG A 1 94 ? -9.378 -3.195 -2.433 1.00 93.19 94 ARG A CA 1
ATOM 721 C C . ARG A 1 94 ? -9.062 -2.459 -1.125 1.00 93.19 94 ARG A C 1
ATOM 723 O O . ARG A 1 94 ? -8.312 -2.999 -0.310 1.00 93.19 94 ARG A O 1
ATOM 730 N N . PRO A 1 95 ? -9.708 -1.316 -0.829 1.00 93.50 95 PRO A N 1
ATOM 731 C CA . PRO A 1 95 ? -9.468 -0.564 0.407 1.00 93.50 95 PRO A CA 1
ATOM 732 C C . PRO A 1 95 ? -9.570 -1.409 1.686 1.00 93.50 95 PRO A C 1
ATOM 734 O O . PRO A 1 95 ? -8.722 -1.316 2.569 1.00 93.50 95 PRO A O 1
ATOM 737 N N . LYS A 1 96 ? -10.561 -2.310 1.759 1.00 93.38 96 LYS A N 1
ATOM 738 C CA . LYS A 1 96 ? -10.733 -3.222 2.904 1.00 93.38 96 LYS A CA 1
ATOM 739 C C . LYS A 1 96 ? -9.542 -4.166 3.114 1.00 93.38 96 LYS A C 1
ATOM 741 O O . LYS A 1 96 ? -9.194 -4.477 4.247 1.00 93.38 96 LYS A O 1
ATOM 746 N N . GLU A 1 97 ? -8.930 -4.631 2.026 1.00 92.31 97 GLU A N 1
ATOM 747 C CA . GLU A 1 97 ? -7.795 -5.558 2.066 1.00 92.31 97 GLU A CA 1
ATOM 748 C C . GLU A 1 97 ? -6.531 -4.819 2.485 1.00 92.31 97 GLU A C 1
ATOM 750 O O . GLU A 1 97 ? -5.773 -5.334 3.301 1.00 92.31 97 GLU A O 1
ATOM 755 N N . ALA A 1 98 ? -6.358 -3.584 2.005 1.00 92.62 98 ALA A N 1
ATOM 756 C CA . ALA A 1 98 ? -5.266 -2.714 2.422 1.00 92.62 98 ALA A CA 1
ATOM 757 C C . ALA A 1 98 ? -5.293 -2.467 3.937 1.00 92.62 98 ALA A C 1
ATOM 759 O O . ALA A 1 98 ? -4.282 -2.663 4.612 1.00 92.62 98 ALA A O 1
ATOM 760 N N . VAL A 1 99 ? -6.462 -2.121 4.489 1.00 93.88 99 VAL A N 1
ATOM 761 C CA . VAL A 1 99 ? -6.627 -1.906 5.937 1.00 93.88 99 VAL A CA 1
ATOM 762 C C . VAL A 1 99 ? -6.379 -3.197 6.721 1.00 93.88 99 VAL A C 1
ATOM 764 O O . VAL A 1 99 ? -5.649 -3.178 7.709 1.00 93.88 99 VAL A O 1
ATOM 767 N N . SER A 1 100 ? -6.918 -4.332 6.265 1.00 94.38 100 SER A N 1
ATOM 768 C CA . SER A 1 100 ? -6.689 -5.628 6.918 1.00 94.38 100 SER A CA 1
ATOM 769 C C . SER A 1 100 ? -5.210 -6.018 6.926 1.00 94.38 100 SER A C 1
ATOM 771 O O . SER A 1 100 ? -4.706 -6.504 7.937 1.00 94.38 100 SER A O 1
ATOM 773 N N . SER A 1 101 ? -4.504 -5.801 5.815 1.00 92.31 101 SER A N 1
ATOM 774 C CA . SER A 1 101 ? -3.073 -6.082 5.718 1.00 92.31 101 SER A CA 1
ATOM 775 C C . SER A 1 101 ? -2.262 -5.167 6.638 1.00 92.31 101 SER A C 1
ATOM 777 O O . SER A 1 101 ? -1.326 -5.637 7.282 1.00 92.31 101 SER A O 1
ATOM 779 N N . ALA A 1 102 ? -2.621 -3.883 6.726 1.00 92.38 102 ALA A N 1
ATOM 780 C CA . ALA A 1 102 ? -1.963 -2.929 7.615 1.00 92.38 102 ALA A CA 1
ATOM 781 C C . ALA A 1 102 ? -2.162 -3.292 9.096 1.00 92.38 102 ALA A C 1
ATOM 783 O O . ALA A 1 102 ? -1.205 -3.268 9.866 1.00 92.38 102 ALA A O 1
ATOM 784 N N . ALA A 1 103 ? -3.374 -3.701 9.485 1.00 95.12 103 ALA A N 1
ATOM 785 C CA . ALA A 1 103 ? -3.667 -4.155 10.843 1.00 95.12 103 ALA A CA 1
ATOM 786 C C . ALA A 1 103 ? -2.856 -5.407 11.228 1.00 95.12 103 ALA A C 1
ATOM 788 O O . ALA A 1 103 ? -2.354 -5.497 12.350 1.00 95.12 103 ALA A O 1
ATOM 789 N N . GLY A 1 104 ? -2.669 -6.345 10.291 1.00 95.38 104 GLY A N 1
ATOM 790 C CA . GLY A 1 104 ? -1.801 -7.509 10.494 1.00 95.38 104 GLY A CA 1
ATOM 791 C C . GLY A 1 104 ? -0.346 -7.106 10.747 1.00 95.38 104 GLY A C 1
ATOM 792 O O . GLY A 1 104 ? 0.227 -7.486 11.764 1.00 95.38 104 GLY A O 1
ATOM 793 N N . MET A 1 105 ? 0.215 -6.247 9.889 1.00 93.56 105 MET A N 1
ATOM 794 C CA . MET A 1 105 ? 1.584 -5.733 10.053 1.00 93.56 105 MET A CA 1
ATOM 795 C C . MET A 1 105 ? 1.774 -4.965 11.369 1.00 93.56 105 MET A C 1
ATOM 797 O O . MET A 1 105 ? 2.793 -5.127 12.036 1.00 93.56 105 MET A O 1
ATOM 801 N N . MET A 1 106 ? 0.794 -4.147 11.763 1.00 94.38 106 MET A N 1
ATOM 802 C CA . MET A 1 106 ? 0.810 -3.434 13.043 1.00 94.38 106 MET A CA 1
ATOM 803 C C . MET A 1 106 ? 0.805 -4.407 14.225 1.00 94.38 106 MET A C 1
ATOM 805 O O . MET A 1 106 ? 1.552 -4.219 15.180 1.00 94.38 106 MET A O 1
ATOM 809 N N . THR A 1 107 ? -0.005 -5.463 14.148 1.00 94.12 107 THR A N 1
ATOM 810 C CA . THR A 1 107 ? -0.054 -6.511 15.176 1.00 94.12 107 THR A CA 1
ATOM 811 C C . THR A 1 107 ? 1.298 -7.204 15.315 1.00 94.12 107 THR A C 1
ATOM 813 O O . THR A 1 107 ? 1.792 -7.370 16.428 1.00 94.12 107 THR A O 1
ATOM 816 N N . ASP A 1 108 ? 1.925 -7.563 14.195 1.00 93.06 108 ASP A N 1
ATOM 817 C CA . ASP A 1 108 ? 3.249 -8.188 14.186 1.00 93.06 108 ASP A CA 1
ATOM 818 C C . ASP A 1 108 ? 4.325 -7.274 14.779 1.00 93.06 108 ASP A C 1
ATOM 820 O O . ASP A 1 108 ? 5.176 -7.738 15.536 1.00 93.06 108 ASP A O 1
ATOM 824 N N . LEU A 1 109 ? 4.253 -5.969 14.507 1.00 92.56 109 LEU A N 1
ATOM 825 C CA . LEU A 1 109 ? 5.149 -4.990 15.116 1.00 92.56 109 LEU A CA 1
ATOM 826 C C . LEU A 1 109 ? 4.932 -4.883 16.634 1.00 92.56 109 LEU A C 1
ATOM 828 O O . LEU A 1 109 ? 5.899 -4.846 17.390 1.00 92.56 109 LEU A O 1
ATOM 832 N N . LEU A 1 110 ? 3.676 -4.869 17.093 1.00 91.56 110 LEU A N 1
ATOM 833 C CA . LEU A 1 110 ? 3.342 -4.791 18.519 1.00 91.56 110 LEU A CA 1
ATOM 834 C C . LEU A 1 110 ? 3.754 -6.046 19.299 1.00 91.56 110 LEU A C 1
ATOM 836 O O . LEU A 1 110 ? 4.126 -5.939 20.466 1.00 91.56 110 LEU A O 1
ATOM 840 N N . ARG A 1 111 ? 3.759 -7.224 18.663 1.00 90.44 111 ARG A N 1
ATOM 841 C CA . ARG A 1 111 ? 4.232 -8.474 19.286 1.00 90.44 111 ARG A CA 1
ATOM 842 C C . ARG A 1 111 ? 5.673 -8.384 19.785 1.00 90.44 111 ARG A C 1
ATOM 844 O O . ARG A 1 111 ? 5.986 -8.991 20.803 1.00 90.44 111 ARG A O 1
ATOM 851 N N . LEU A 1 112 ? 6.527 -7.600 19.124 1.00 89.25 112 LEU A N 1
ATOM 852 C CA . LEU A 1 112 ? 7.905 -7.384 19.576 1.00 89.25 112 LEU A CA 1
ATOM 853 C C . LEU A 1 112 ? 7.960 -6.746 20.974 1.00 89.25 112 LEU A C 1
ATOM 855 O O . LEU A 1 112 ? 8.834 -7.084 21.763 1.00 89.25 112 LEU A O 1
ATOM 859 N N . PHE A 1 113 ? 7.004 -5.871 21.301 1.00 86.75 113 PHE A N 1
ATOM 860 C CA . PHE A 1 113 ? 6.931 -5.214 22.608 1.00 86.75 113 PHE A CA 1
A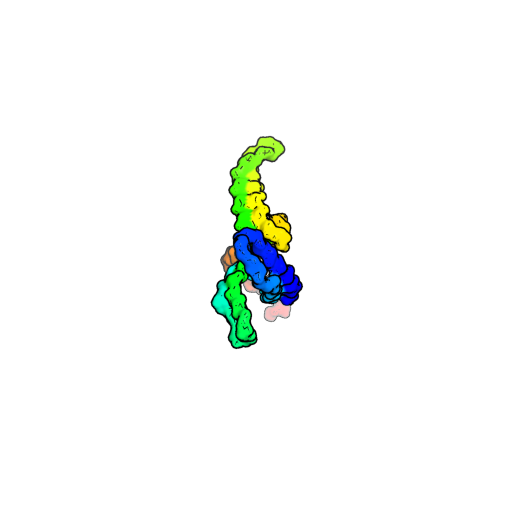TOM 861 C C . PHE A 1 113 ? 6.364 -6.125 23.699 1.00 86.75 113 PHE A C 1
ATOM 863 O O . PHE A 1 113 ? 6.791 -6.032 24.844 1.00 86.75 113 PHE A O 1
ATOM 870 N N . ILE A 1 114 ? 5.446 -7.031 23.351 1.00 83.12 114 ILE A N 1
ATOM 871 C CA . ILE A 1 114 ? 4.907 -8.016 24.303 1.00 83.12 114 ILE A CA 1
ATOM 872 C C . ILE A 1 114 ? 6.024 -8.945 24.791 1.00 83.12 114 ILE A C 1
ATOM 874 O O . ILE A 1 114 ? 6.128 -9.223 25.983 1.00 83.12 114 ILE A O 1
ATOM 878 N N . ASN A 1 115 ? 6.893 -9.388 23.884 1.00 75.19 115 ASN A N 1
ATOM 879 C CA . ASN A 1 115 ? 8.010 -10.256 24.248 1.00 75.19 115 ASN A CA 1
ATOM 880 C C . ASN A 1 115 ? 9.025 -9.536 25.148 1.00 75.19 115 ASN A C 1
ATOM 882 O O . ASN A 1 115 ? 9.553 -10.153 26.066 1.00 75.19 115 ASN A O 1
ATOM 886 N N . LEU A 1 116 ? 9.230 -8.229 24.945 1.00 75.62 116 LEU A N 1
ATOM 887 C CA . LEU A 1 116 ? 10.089 -7.420 25.813 1.00 75.62 116 LEU A CA 1
ATOM 888 C C . LEU A 1 116 ? 9.553 -7.350 27.254 1.00 75.62 116 LEU A C 1
ATOM 890 O O . LEU A 1 116 ? 10.336 -7.395 28.192 1.00 75.62 116 LEU A O 1
ATOM 894 N N . SER A 1 117 ? 8.228 -7.287 27.438 1.00 63.47 117 SER A N 1
ATOM 895 C CA . SER A 1 117 ? 7.617 -7.328 28.777 1.00 63.47 117 SER A CA 1
ATOM 896 C C . SER A 1 117 ? 7.651 -8.712 29.440 1.00 63.47 117 SER A C 1
ATOM 898 O O . SER A 1 117 ? 7.594 -8.789 30.660 1.00 63.47 117 SER A O 1
ATOM 900 N N . GLN A 1 118 ? 7.754 -9.801 28.669 1.00 58.66 118 GLN A N 1
ATOM 901 C CA . GLN A 1 118 ? 7.812 -11.165 29.219 1.00 58.66 118 GLN A CA 1
ATOM 902 C C . GLN A 1 118 ? 9.226 -11.593 29.622 1.00 58.66 118 GLN A C 1
ATOM 904 O O . GLN A 1 118 ? 9.376 -12.463 30.472 1.00 58.66 118 GLN A O 1
ATOM 909 N N . GLU A 1 119 ? 10.268 -10.980 29.056 1.00 58.12 119 GLU A N 1
ATOM 910 C CA . GLU A 1 119 ? 11.655 -11.220 29.481 1.00 58.12 119 GLU A CA 1
ATOM 911 C C . GLU A 1 119 ? 11.944 -10.682 30.899 1.00 58.12 119 GLU A C 1
ATOM 913 O O . GLU A 1 119 ? 12.881 -11.149 31.545 1.00 58.12 119 GLU A O 1
ATOM 918 N N . GLU A 1 120 ? 11.112 -9.766 31.415 1.00 53.84 120 GLU A N 1
ATOM 919 C CA . GLU A 1 120 ? 11.147 -9.308 32.815 1.00 53.84 120 GLU A CA 1
ATOM 920 C C . GLU A 1 120 ? 10.309 -10.184 33.771 1.00 53.84 120 GLU A C 1
ATOM 922 O O . GLU A 1 120 ? 10.580 -10.201 34.970 1.00 53.84 120 GLU A O 1
ATOM 927 N N . GLU A 1 121 ? 9.363 -10.980 33.261 1.00 52.03 121 GLU A N 1
ATOM 928 C CA . GLU A 1 121 ? 8.640 -12.016 34.016 1.00 52.03 121 GLU A CA 1
ATOM 929 C C . GLU A 1 121 ? 9.308 -13.388 33.821 1.00 52.03 121 GLU A C 1
ATOM 931 O O . GLU A 1 121 ? 8.680 -14.387 33.462 1.00 52.03 121 GLU A O 1
ATOM 936 N N . ALA A 1 122 ? 10.614 -13.476 34.088 1.00 48.91 122 ALA A N 1
ATOM 937 C CA . ALA A 1 122 ? 11.150 -14.767 34.500 1.00 48.91 122 ALA A CA 1
ATOM 938 C C . ALA A 1 122 ? 10.385 -15.164 35.775 1.00 48.91 122 ALA A C 1
ATOM 940 O O . ALA A 1 122 ? 10.334 -14.356 36.705 1.00 48.91 122 ALA A O 1
ATOM 941 N N . PRO A 1 123 ? 9.765 -16.354 35.844 1.00 44.03 123 PRO A N 1
ATOM 942 C CA . PRO A 1 123 ? 9.020 -16.736 37.028 1.00 44.03 123 PRO A CA 1
ATOM 943 C C . PRO A 1 123 ? 9.990 -16.715 38.209 1.00 44.03 123 PRO A C 1
ATOM 945 O O . PRO A 1 123 ? 10.960 -17.479 38.231 1.00 44.03 123 PRO A O 1
ATOM 948 N N . GLU A 1 124 ? 9.738 -15.849 39.196 1.00 48.72 124 GLU A N 1
ATOM 949 C CA . GLU A 1 124 ? 10.163 -16.142 40.557 1.00 48.72 124 GLU A CA 1
ATOM 950 C C . GLU A 1 124 ? 9.612 -17.533 40.838 1.00 48.72 124 GLU A C 1
ATOM 952 O O . GLU A 1 124 ? 8.401 -17.742 40.884 1.00 48.72 124 GLU A O 1
ATOM 957 N N . ALA A 1 125 ? 10.512 -18.513 40.870 1.00 45.78 125 ALA A N 1
ATOM 958 C CA . ALA A 1 125 ? 10.167 -19.896 41.094 1.00 45.78 125 ALA A CA 1
ATOM 959 C C . ALA A 1 125 ? 9.355 -19.978 42.392 1.00 45.78 125 ALA A C 1
ATOM 961 O O . ALA A 1 125 ? 9.905 -19.861 43.488 1.00 45.78 125 ALA A O 1
ATOM 962 N N . GLU A 1 126 ? 8.042 -20.166 42.262 1.00 44.34 126 GLU A N 1
ATOM 963 C CA . GLU A 1 126 ? 7.177 -20.513 43.375 1.00 44.34 126 GLU A CA 1
ATOM 964 C C . GLU A 1 126 ? 7.658 -21.855 43.950 1.00 44.34 126 GLU A C 1
ATOM 966 O O . GLU A 1 126 ? 7.462 -22.924 43.378 1.00 44.34 126 GLU A O 1
ATOM 971 N N . ALA A 1 127 ? 8.381 -21.729 45.064 1.00 48.28 127 ALA A N 1
ATOM 972 C CA . ALA A 1 127 ? 8.549 -22.625 46.203 1.00 48.28 127 ALA A CA 1
ATOM 973 C C . ALA A 1 127 ? 8.649 -24.149 45.973 1.00 48.28 127 ALA A C 1
ATOM 975 O O . ALA A 1 127 ? 7.686 -24.835 45.644 1.00 48.28 127 ALA A O 1
ATOM 976 N N . GLN A 1 128 ? 9.759 -24.726 46.445 1.00 42.50 128 GLN A N 1
ATOM 977 C CA . GLN A 1 128 ? 9.664 -25.950 47.247 1.00 42.50 128 GLN A CA 1
ATOM 978 C C . GLN A 1 128 ? 9.901 -25.560 48.711 1.00 42.50 128 GLN A C 1
ATOM 980 O O . GLN A 1 128 ? 10.949 -24.972 48.999 1.00 42.50 128 GLN A O 1
ATOM 985 N N . PRO A 1 129 ? 8.983 -25.854 49.653 1.00 44.88 129 PRO A N 1
ATOM 986 C CA . PRO A 1 129 ? 9.334 -25.788 51.060 1.00 44.88 129 PRO A CA 1
ATOM 987 C C . PRO A 1 129 ? 10.457 -26.802 51.281 1.00 44.88 129 PRO A C 1
ATOM 989 O O . PRO A 1 129 ? 10.325 -27.983 50.957 1.00 44.88 129 PRO A O 1
ATOM 992 N N . VAL A 1 130 ? 11.595 -26.330 51.783 1.00 50.25 130 VAL A N 1
ATOM 993 C CA . VAL A 1 130 ? 12.692 -27.200 52.196 1.00 50.25 130 VAL A CA 1
ATOM 994 C C . VAL A 1 130 ? 12.165 -28.016 53.375 1.00 50.25 130 VAL A C 1
ATOM 996 O O . VAL A 1 130 ? 12.118 -27.514 54.492 1.00 50.25 130 VAL A O 1
ATOM 999 N N . GLN A 1 131 ? 11.710 -29.249 53.128 1.00 48.28 131 GLN A N 1
ATOM 1000 C CA . GLN A 1 131 ? 11.462 -30.209 54.203 1.00 48.28 131 GLN A CA 1
ATOM 1001 C C . GLN A 1 131 ? 12.781 -30.418 54.942 1.00 48.28 131 GLN A C 1
ATOM 1003 O O . GLN A 1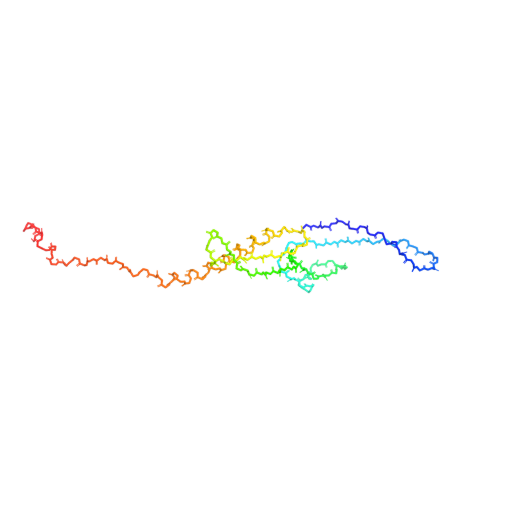 131 ? 13.747 -30.962 54.387 1.00 48.28 131 GLN A O 1
ATOM 1008 N N . ASP A 1 132 ? 12.802 -29.919 56.174 1.00 51.31 132 ASP A N 1
ATOM 1009 C CA . ASP A 1 132 ? 13.922 -29.963 57.092 1.00 51.31 132 ASP A CA 1
ATOM 1010 C C . ASP A 1 132 ? 14.392 -31.416 57.240 1.00 51.31 132 ASP A C 1
ATOM 1012 O O . ASP A 1 132 ? 13.614 -32.328 57.529 1.00 51.31 132 ASP A O 1
ATOM 1016 N N . LYS A 1 133 ? 15.681 -31.665 56.987 1.00 56.25 133 LYS A N 1
ATOM 1017 C CA . LYS A 1 133 ? 16.265 -33.015 57.043 1.00 56.25 133 LYS A CA 1
ATOM 1018 C C . LYS A 1 133 ? 16.076 -33.667 58.415 1.00 56.25 133 LYS A C 1
ATOM 1020 O O . LYS A 1 133 ? 16.122 -34.890 58.489 1.00 56.25 133 LYS A O 1
ATOM 1025 N N . HIS A 1 134 ? 15.841 -32.876 59.462 1.00 54.97 134 HIS A N 1
ATOM 1026 C CA . HIS A 1 134 ? 15.546 -33.375 60.800 1.00 54.97 134 HIS A CA 1
ATOM 1027 C C . HIS A 1 134 ? 14.255 -34.204 60.882 1.00 54.97 134 HIS A C 1
ATOM 1029 O O . HIS A 1 134 ? 14.196 -35.132 61.685 1.00 54.97 134 HIS A O 1
ATOM 1035 N N . GLU A 1 135 ? 13.255 -33.932 60.041 1.00 51.50 135 GLU A N 1
ATOM 1036 C CA . GLU A 1 135 ? 11.966 -34.635 60.088 1.00 51.50 135 GLU A CA 1
ATOM 1037 C C . GLU A 1 135 ? 12.076 -36.049 59.491 1.00 51.50 135 GLU A C 1
ATOM 1039 O O . GLU A 1 135 ? 11.556 -37.010 60.052 1.00 51.50 135 GLU A O 1
ATOM 1044 N N . ARG A 1 136 ? 12.908 -36.216 58.450 1.00 55.88 136 ARG A N 1
ATOM 1045 C CA . ARG A 1 136 ? 13.191 -37.525 57.829 1.00 55.88 136 ARG A CA 1
ATOM 1046 C C . ARG A 1 136 ? 13.924 -38.508 58.742 1.00 55.88 136 ARG A C 1
ATOM 1048 O O . ARG A 1 136 ? 13.783 -39.709 58.556 1.00 55.88 136 ARG A O 1
ATOM 1055 N N . VAL A 1 137 ? 14.693 -38.025 59.720 1.00 60.47 137 VAL A N 1
ATOM 1056 C CA . VAL A 1 137 ? 15.415 -38.900 60.665 1.00 60.47 137 VAL A CA 1
ATOM 1057 C C . VAL A 1 137 ? 14.476 -39.442 61.749 1.00 60.47 137 VAL A 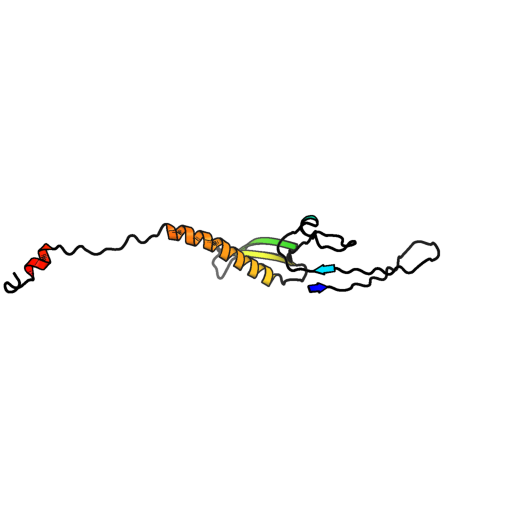C 1
ATOM 1059 O O . VAL A 1 137 ? 14.743 -40.498 62.312 1.00 60.47 137 VAL A O 1
ATOM 1062 N N . MET A 1 138 ? 13.356 -38.762 62.024 1.00 59.81 138 MET A N 1
ATOM 1063 C CA . MET A 1 138 ? 12.388 -39.192 63.042 1.00 59.81 138 MET A CA 1
ATOM 1064 C C . MET A 1 138 ? 11.346 -40.194 62.524 1.00 59.81 138 MET A C 1
ATOM 1066 O O . MET A 1 138 ? 10.665 -40.821 63.332 1.00 59.81 138 MET A O 1
ATOM 1070 N N . GLU A 1 139 ? 11.235 -40.368 61.204 1.00 59.12 139 GLU A N 1
ATOM 1071 C CA . GLU A 1 139 ? 10.339 -41.353 60.575 1.00 59.12 139 GLU A CA 1
ATOM 1072 C C . GLU A 1 139 ? 11.027 -42.690 60.255 1.00 59.12 139 GLU A C 1
ATOM 1074 O O . GLU A 1 139 ? 10.352 -43.663 59.918 1.00 59.12 139 GLU A O 1
ATOM 1079 N N . MET A 1 140 ? 12.356 -42.773 60.381 1.00 69.12 140 MET A N 1
ATOM 1080 C CA . MET A 1 140 ? 13.075 -44.033 60.189 1.00 69.12 140 MET A CA 1
ATOM 1081 C C . MET A 1 140 ? 12.908 -44.930 61.420 1.00 69.12 140 MET A C 1
ATOM 1083 O O . MET A 1 140 ? 13.218 -44.547 62.549 1.00 69.12 140 MET A O 1
ATOM 1087 N N . THR A 1 141 ? 12.414 -46.149 61.215 1.00 68.38 141 THR A N 1
ATOM 1088 C CA . THR A 1 141 ? 12.368 -47.175 62.263 1.00 68.38 141 THR A CA 1
ATOM 1089 C C . THR A 1 141 ? 13.781 -47.661 62.600 1.00 68.38 141 THR A C 1
ATOM 1091 O O . THR A 1 141 ? 14.628 -47.753 61.716 1.00 68.38 141 THR A O 1
ATOM 1094 N N . ILE A 1 142 ? 14.024 -48.018 63.871 1.00 63.91 142 ILE A N 1
ATOM 1095 C CA . ILE A 1 142 ? 15.346 -48.357 64.461 1.00 63.91 142 ILE A CA 1
ATOM 1096 C C . ILE A 1 142 ? 16.116 -49.466 63.705 1.00 63.91 142 ILE A C 1
ATOM 1098 O O . ILE A 1 142 ? 17.313 -49.632 63.906 1.00 63.91 142 ILE A O 1
ATOM 1102 N N . GLU A 1 143 ? 15.464 -50.212 62.818 1.00 64.25 143 GLU A N 1
ATOM 1103 C CA . GLU A 1 143 ? 16.078 -51.275 62.014 1.00 64.25 143 GLU A CA 1
ATOM 1104 C C . GLU A 1 143 ? 16.930 -50.765 60.831 1.00 64.25 143 GLU A C 1
ATOM 1106 O O . GLU A 1 143 ? 17.670 -51.556 60.251 1.00 64.25 143 GLU A O 1
ATOM 1111 N N . GLU A 1 144 ? 16.871 -49.470 60.491 1.00 59.97 144 GLU A N 1
ATOM 1112 C CA . GLU A 1 144 ? 17.636 -48.865 59.380 1.00 59.97 144 GLU A CA 1
ATOM 1113 C C . GLU A 1 144 ? 18.720 -47.854 59.826 1.00 59.97 144 GLU A C 1
ATOM 1115 O O . GLU A 1 144 ? 19.234 -47.095 58.999 1.00 59.97 144 GLU A O 1
ATOM 1120 N N . LEU A 1 145 ? 19.074 -47.840 61.118 1.00 53.38 145 LEU A N 1
ATOM 1121 C CA . LEU A 1 145 ? 20.154 -47.023 61.701 1.00 53.38 145 LEU A CA 1
ATOM 1122 C C . LEU A 1 145 ? 21.495 -47.769 61.780 1.00 53.38 145 LEU A C 1
ATOM 1124 O O . LEU A 1 145 ? 21.498 -48.960 62.163 1.00 53.38 145 LEU A O 1
#

pLDDT: mean 75.0, std 18.82, range [33.69, 96.38]